Protein AF-A0A392N2W0-F1 (afdb_monomer_lite)

pLDDT: mean 87.04, std 12.85, range [48.44, 98.38]

Structure (mmCIF, N/CA/C/O backbone):
data_AF-A0A392N2W0-F1
#
_entry.id   AF-A0A392N2W0-F1
#
loop_
_atom_site.group_PDB
_atom_site.id
_atom_site.type_symbol
_atom_site.label_atom_id
_atom_site.label_alt_id
_atom_site.label_comp_id
_atom_site.label_asym_id
_atom_site.label_entity_id
_atom_site.label_seq_id
_atom_site.pdbx_PDB_ins_code
_atom_site.Cartn_x
_atom_site.Cartn_y
_atom_site.Cartn_z
_atom_site.occupancy
_atom_site.B_iso_or_equiv
_atom_site.auth_seq_id
_atom_site.auth_comp_id
_atom_site.auth_asym_id
_atom_site.auth_atom_id
_atom_site.pdbx_PDB_model_num
ATOM 1 N N . MET A 1 1 ? -2.115 15.870 -36.170 1.00 48.44 1 MET A N 1
ATOM 2 C CA . MET A 1 1 ? -1.360 15.542 -34.942 1.00 48.44 1 MET A CA 1
ATOM 3 C C . MET A 1 1 ? -0.235 16.558 -34.839 1.00 48.44 1 MET A C 1
ATOM 5 O O . MET A 1 1 ? 0.629 16.551 -35.703 1.00 48.44 1 MET A O 1
ATOM 9 N N . GLY A 1 2 ? -0.343 17.525 -33.922 1.00 50.25 2 GLY A N 1
ATOM 10 C CA . GLY A 1 2 ? 0.560 18.679 -33.849 1.00 50.25 2 GLY A CA 1
ATOM 11 C C . GLY A 1 2 ? 1.968 18.272 -33.425 1.00 50.25 2 GLY A C 1
ATOM 12 O O . GLY A 1 2 ? 2.238 18.149 -32.236 1.00 50.25 2 GLY A O 1
ATOM 13 N N . GLY A 1 3 ? 2.839 18.042 -34.407 1.00 67.44 3 GLY A N 1
ATOM 14 C CA . GLY A 1 3 ? 4.284 18.001 -34.214 1.00 67.44 3 GLY A CA 1
ATOM 15 C C . GLY A 1 3 ? 4.793 19.420 -33.984 1.00 67.44 3 GLY A C 1
ATOM 16 O O . GLY A 1 3 ? 4.476 20.317 -34.762 1.00 67.44 3 GLY A O 1
ATOM 17 N N . GLY A 1 4 ? 5.525 19.639 -32.893 1.00 61.28 4 GLY A N 1
ATOM 18 C CA . GLY A 1 4 ? 6.042 20.977 -32.595 1.00 61.28 4 GLY A CA 1
ATOM 19 C C . GLY A 1 4 ? 6.626 21.215 -31.205 1.00 61.28 4 GLY A C 1
ATOM 20 O O . GLY A 1 4 ? 6.804 22.369 -30.840 1.00 61.28 4 GLY A O 1
ATOM 21 N N . MET A 1 5 ? 6.933 20.182 -30.417 1.00 61.28 5 MET A N 1
ATOM 22 C CA . MET A 1 5 ? 7.690 20.349 -29.169 1.00 61.28 5 MET A CA 1
ATOM 23 C C . MET A 1 5 ? 8.769 19.273 -29.075 1.00 61.28 5 MET A C 1
ATOM 25 O O . MET A 1 5 ? 8.668 18.324 -28.303 1.00 61.28 5 MET A O 1
ATOM 29 N N . GLU A 1 6 ? 9.797 19.389 -29.913 1.00 66.06 6 GLU A N 1
ATOM 30 C CA . GLU A 1 6 ? 10.979 18.529 -29.837 1.00 66.06 6 GLU A CA 1
ATOM 31 C C . GLU A 1 6 ? 11.880 19.001 -28.691 1.00 66.06 6 GLU A C 1
ATOM 33 O O . GLU A 1 6 ? 12.904 19.651 -28.883 1.00 66.06 6 GLU A O 1
ATOM 38 N N . ALA A 1 7 ? 11.484 18.680 -27.458 1.00 68.06 7 ALA A N 1
ATOM 39 C CA . ALA A 1 7 ? 12.464 18.563 -26.389 1.00 68.06 7 ALA A CA 1
ATOM 40 C C . ALA A 1 7 ? 13.480 17.482 -26.800 1.00 68.06 7 ALA A C 1
ATOM 42 O O . ALA A 1 7 ? 13.095 16.462 -27.378 1.00 68.06 7 ALA A O 1
ATOM 43 N N . ASN A 1 8 ? 14.772 17.6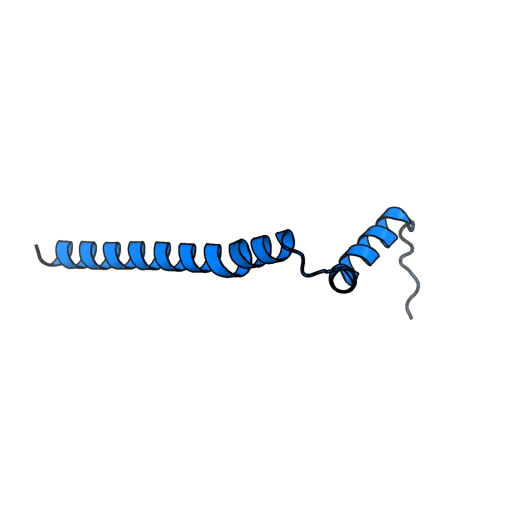98 -26.525 1.00 74.69 8 ASN A N 1
ATOM 44 C CA . ASN A 1 8 ? 15.815 16.713 -26.822 1.00 74.69 8 ASN A CA 1
ATOM 45 C C . ASN A 1 8 ? 15.460 15.374 -26.158 1.00 74.69 8 ASN A C 1
ATOM 47 O O . ASN A 1 8 ? 15.560 15.240 -24.937 1.00 74.69 8 ASN A O 1
ATOM 51 N N . LYS A 1 9 ? 15.030 14.393 -26.961 1.00 77.00 9 LYS A N 1
ATOM 52 C CA . LYS A 1 9 ? 14.599 13.083 -26.465 1.00 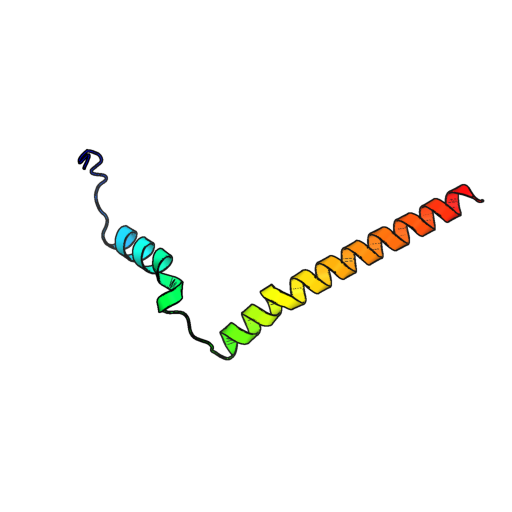77.00 9 LYS A CA 1
ATOM 53 C C . LYS A 1 9 ? 15.783 12.376 -25.821 1.00 77.00 9 LYS A C 1
ATOM 55 O O . LYS A 1 9 ? 16.745 12.012 -26.495 1.00 77.00 9 LYS A O 1
ATOM 60 N N . ASN A 1 10 ? 15.709 12.174 -24.511 1.00 87.38 10 ASN A N 1
ATOM 61 C CA . ASN A 1 10 ? 16.687 11.384 -23.782 1.00 87.38 10 ASN A CA 1
ATOM 62 C C . ASN A 1 10 ? 16.126 9.979 -23.588 1.00 87.38 10 ASN A C 1
ATOM 64 O O . ASN A 1 10 ? 15.179 9.791 -22.827 1.00 87.38 10 ASN A O 1
ATOM 68 N N . LYS A 1 11 ? 16.752 8.993 -24.237 1.00 90.62 11 LYS A N 1
ATOM 69 C CA . LYS A 1 11 ? 16.352 7.584 -24.160 1.00 90.62 11 LYS A CA 1
ATOM 70 C C . LYS A 1 11 ? 16.128 7.109 -22.719 1.00 90.62 11 LYS A C 1
ATOM 72 O O . LYS A 1 11 ? 15.143 6.438 -22.456 1.00 90.62 11 LYS A O 1
ATOM 77 N N . PHE A 1 12 ? 16.993 7.488 -21.778 1.00 93.25 12 PHE A N 1
ATOM 78 C CA . PHE A 1 12 ? 16.868 7.050 -20.385 1.00 93.25 12 PHE A CA 1
ATOM 79 C C . PHE A 1 12 ? 15.637 7.636 -19.683 1.00 93.25 12 PHE A C 1
ATOM 81 O O . PHE A 1 12 ? 15.072 6.988 -18.806 1.00 93.25 12 PHE A O 1
ATOM 88 N N . ILE A 1 13 ? 15.218 8.846 -20.063 1.00 90.56 13 ILE A N 1
ATOM 89 C CA . ILE A 1 13 ? 14.024 9.499 -19.514 1.00 90.56 13 ILE A CA 1
ATOM 90 C C . ILE A 1 13 ? 12.761 8.865 -20.095 1.00 90.56 13 ILE A C 1
ATOM 92 O O . ILE A 1 13 ? 11.845 8.548 -19.341 1.00 90.56 13 ILE A O 1
ATOM 96 N N . GLU A 1 14 ? 12.746 8.626 -21.406 1.00 90.44 14 GLU A N 1
ATOM 97 C CA . GLU A 1 14 ? 11.630 7.969 -22.094 1.00 90.44 14 GLU A CA 1
ATOM 98 C C . GLU A 1 14 ? 11.438 6.526 -21.599 1.00 90.44 14 GLU A C 1
ATOM 100 O O . GLU A 1 14 ? 10.325 6.134 -21.250 1.00 90.44 14 GLU A O 1
ATOM 105 N N . ASP A 1 15 ? 12.524 5.753 -21.478 1.00 92.75 15 ASP A N 1
ATOM 106 C CA . ASP A 1 15 ? 12.486 4.375 -20.971 1.00 92.75 15 ASP A CA 1
ATOM 107 C C . ASP A 1 15 ? 12.010 4.340 -19.506 1.00 92.75 15 ASP A C 1
ATOM 109 O O . ASP A 1 15 ? 11.212 3.482 -19.123 1.00 92.75 15 ASP A O 1
ATOM 113 N N . TRP A 1 16 ? 12.455 5.292 -18.674 1.00 92.69 16 TRP A N 1
ATOM 114 C CA . TRP A 1 16 ? 12.013 5.400 -17.281 1.00 92.69 16 TRP A CA 1
ATOM 115 C C . TRP A 1 16 ? 10.534 5.781 -17.160 1.00 92.69 16 TRP A C 1
ATOM 117 O O . TRP A 1 16 ? 9.818 5.187 -16.350 1.00 92.69 16 TRP A O 1
ATOM 127 N N . GLY A 1 17 ? 10.067 6.741 -17.964 1.00 92.50 17 GLY A N 1
ATOM 128 C CA . GLY A 1 17 ? 8.654 7.117 -18.036 1.00 92.50 17 GLY A CA 1
ATOM 129 C C . GLY A 1 17 ? 7.792 5.933 -18.469 1.00 92.50 17 GLY A C 1
ATOM 130 O O . GLY A 1 17 ? 6.875 5.541 -17.750 1.00 92.50 17 GLY A O 1
ATOM 131 N N . THR A 1 18 ? 8.190 5.273 -19.558 1.00 93.00 18 THR A N 1
ATOM 132 C CA . THR A 1 18 ? 7.520 4.078 -20.088 1.00 93.00 18 THR A CA 1
ATOM 133 C C . THR A 1 18 ? 7.455 2.959 -19.047 1.00 93.00 18 THR A C 1
ATOM 135 O O . THR A 1 18 ? 6.415 2.323 -18.882 1.00 93.00 18 THR A O 1
ATOM 138 N N . ALA A 1 19 ? 8.537 2.713 -18.302 1.00 93.38 19 ALA A N 1
ATOM 139 C CA . ALA A 1 19 ? 8.549 1.690 -17.260 1.00 93.38 19 ALA A CA 1
ATOM 140 C C . ALA A 1 19 ? 7.577 2.007 -16.114 1.00 93.38 19 ALA A C 1
ATOM 142 O O . ALA A 1 19 ? 6.965 1.087 -15.574 1.00 93.38 19 ALA A O 1
ATOM 143 N N . ARG A 1 20 ? 7.422 3.287 -15.748 1.00 94.12 20 ARG A N 1
ATOM 144 C CA . ARG A 1 20 ? 6.502 3.736 -14.690 1.00 94.12 20 ARG A CA 1
ATOM 145 C C . ARG A 1 20 ? 5.042 3.639 -15.097 1.00 94.12 20 ARG A C 1
AT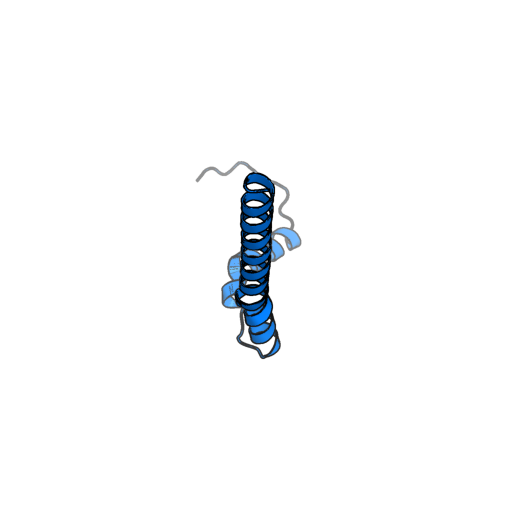OM 147 O O . ARG A 1 20 ? 4.227 3.225 -14.279 1.00 94.12 20 ARG A O 1
ATOM 154 N N . GLU A 1 21 ? 4.740 4.025 -16.329 1.00 95.06 21 GLU A N 1
ATOM 155 C CA . GLU A 1 21 ? 3.387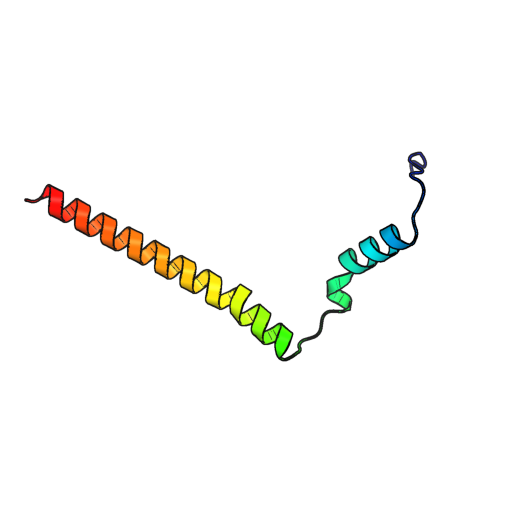 3.959 -16.886 1.00 95.06 21 GLU A CA 1
ATOM 156 C C . GLU A 1 21 ? 2.886 2.522 -17.048 1.00 95.06 21 GLU A C 1
ATOM 158 O O . GLU A 1 21 ? 1.686 2.319 -17.096 1.00 95.06 21 GLU A O 1
ATOM 163 N N . ASN A 1 22 ? 3.7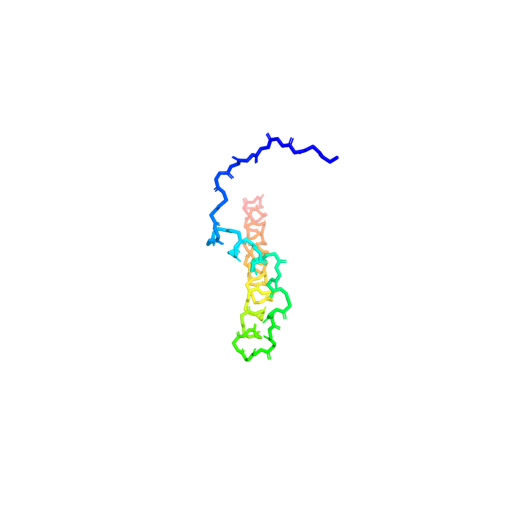98 1.543 -17.093 1.00 95.00 22 ASN A N 1
ATOM 164 C CA . ASN A 1 22 ? 3.496 0.125 -17.298 1.00 95.00 22 ASN A CA 1
ATOM 165 C C . ASN A 1 22 ? 3.911 -0.756 -16.099 1.00 95.00 22 ASN A C 1
ATOM 167 O O . ASN A 1 22 ? 4.211 -1.951 -16.249 1.00 95.00 22 ASN A O 1
ATOM 171 N N . LEU A 1 23 ? 3.999 -0.177 -14.898 1.00 93.00 23 LEU A N 1
ATOM 172 C CA . LEU A 1 23 ? 4.423 -0.889 -13.685 1.00 93.00 23 LEU A CA 1
ATOM 173 C C . LEU A 1 23 ? 3.500 -2.068 -13.349 1.00 93.00 23 LEU A C 1
ATOM 175 O O . LEU A 1 23 ? 3.966 -3.098 -12.853 1.00 93.00 23 LEU A O 1
ATOM 179 N N . GLU A 1 24 ? 2.210 -1.943 -13.641 1.00 92.69 24 GLU A N 1
ATOM 180 C CA . GLU A 1 24 ? 1.176 -2.943 -13.386 1.00 92.69 24 GLU A CA 1
ATOM 181 C C . GLU A 1 24 ? 1.412 -4.249 -14.148 1.00 92.69 24 GLU A C 1
ATOM 183 O O . GLU A 1 24 ? 1.166 -5.324 -13.602 1.00 92.69 24 GLU A O 1
ATOM 188 N N . HIS A 1 25 ? 1.971 -4.181 -15.359 1.00 94.50 25 HIS A N 1
ATOM 189 C CA . HIS A 1 25 ? 2.289 -5.365 -16.160 1.00 94.50 25 HIS A CA 1
ATOM 190 C C . HIS A 1 25 ? 3.451 -6.171 -15.569 1.00 94.50 25 HIS A C 1
ATOM 192 O O . HIS A 1 25 ? 3.549 -7.380 -15.775 1.00 94.50 25 HIS A O 1
ATOM 198 N N . ASN A 1 26 ? 4.318 -5.508 -14.803 1.00 90.38 26 ASN A N 1
ATOM 199 C CA . ASN A 1 26 ? 5.483 -6.112 -14.163 1.00 90.38 26 ASN A CA 1
ATOM 200 C C . ASN A 1 26 ? 5.214 -6.511 -12.703 1.00 90.38 26 ASN A C 1
ATOM 202 O O . ASN A 1 26 ? 6.061 -7.141 -12.057 1.00 90.38 26 ASN A O 1
ATOM 206 N N . PHE A 1 27 ? 4.049 -6.154 -12.156 1.00 93.81 27 PHE A N 1
ATOM 207 C CA . PHE A 1 27 ? 3.706 -6.455 -10.776 1.00 93.81 27 PHE A CA 1
ATOM 208 C C . PHE A 1 27 ? 3.497 -7.959 -10.560 1.00 93.81 27 PHE A C 1
ATOM 210 O O . PHE A 1 27 ? 2.889 -8.665 -11.362 1.00 93.81 27 PHE A O 1
ATOM 217 N N . ARG A 1 28 ? 3.986 -8.466 -9.421 1.00 95.50 28 ARG A N 1
ATOM 218 C CA . ARG A 1 28 ? 3.844 -9.877 -9.035 1.00 95.50 28 ARG A CA 1
ATOM 219 C C . ARG A 1 28 ? 3.446 -10.011 -7.574 1.00 95.50 28 ARG A C 1
ATOM 221 O O . ARG A 1 28 ? 3.991 -9.330 -6.704 1.00 95.50 28 ARG A O 1
ATOM 228 N N . TRP A 1 29 ? 2.569 -10.965 -7.285 1.00 96.38 29 TRP A N 1
ATOM 229 C CA . TRP A 1 29 ? 2.205 -11.337 -5.919 1.00 96.38 29 TRP A CA 1
ATOM 230 C C . TRP A 1 29 ? 3.308 -12.171 -5.269 1.00 96.38 29 TRP A C 1
ATOM 232 O O . TRP A 1 29 ? 3.297 -13.398 -5.272 1.00 96.38 29 TRP A O 1
ATOM 242 N N . THR A 1 30 ? 4.300 -11.479 -4.723 1.00 97.12 30 THR A N 1
ATOM 243 C CA . THR A 1 30 ? 5.355 -12.078 -3.903 1.00 97.12 30 THR A CA 1
ATOM 244 C C . THR A 1 30 ? 5.013 -11.937 -2.423 1.00 97.12 30 THR A C 1
ATOM 246 O O . THR A 1 30 ? 4.221 -11.077 -2.039 1.00 97.12 30 THR A O 1
ATOM 249 N N . ARG A 1 31 ? 5.660 -12.727 -1.556 1.00 97.88 31 ARG A N 1
ATOM 250 C CA . ARG A 1 31 ? 5.501 -12.588 -0.095 1.00 97.88 31 ARG A CA 1
ATOM 251 C C . ARG A 1 31 ? 5.814 -11.167 0.386 1.00 97.88 31 ARG A C 1
ATOM 253 O O . ARG A 1 31 ? 5.097 -10.634 1.224 1.00 97.88 31 ARG A O 1
ATOM 260 N N . ARG A 1 32 ? 6.850 -10.537 -0.183 1.00 97.56 32 ARG A N 1
ATOM 261 C CA . ARG A 1 32 ? 7.217 -9.147 0.123 1.00 97.56 32 ARG A CA 1
ATOM 262 C C . ARG A 1 32 ? 6.116 -8.172 -0.292 1.00 97.56 32 ARG A C 1
ATOM 264 O O . ARG A 1 32 ? 5.749 -7.316 0.503 1.00 97.56 32 ARG A O 1
ATOM 271 N N . ASN A 1 33 ? 5.574 -8.316 -1.500 1.00 96.62 33 ASN A N 1
ATOM 272 C CA . ASN A 1 33 ? 4.534 -7.415 -2.000 1.00 96.62 33 ASN A CA 1
ATOM 273 C C . ASN A 1 33 ? 3.226 -7.586 -1.223 1.00 96.62 33 ASN A C 1
ATOM 275 O O . ASN A 1 33 ? 2.603 -6.592 -0.872 1.00 96.62 33 ASN A O 1
ATOM 279 N N . LEU A 1 34 ? 2.857 -8.821 -0.872 1.00 97.81 34 LEU A N 1
ATOM 280 C CA . LEU A 1 34 ? 1.715 -9.098 0.003 1.00 97.81 34 LEU A CA 1
ATOM 281 C C . LEU A 1 34 ? 1.878 -8.440 1.379 1.00 97.81 34 LEU A C 1
ATOM 283 O O . LEU A 1 34 ? 0.936 -7.829 1.874 1.00 97.81 34 LEU A O 1
ATOM 287 N N . LEU A 1 35 ? 3.073 -8.509 1.974 1.00 98.00 35 LEU A N 1
ATOM 288 C CA . LEU A 1 35 ? 3.361 -7.854 3.251 1.00 98.00 35 LEU A CA 1
ATOM 289 C C . LEU A 1 35 ? 3.255 -6.326 3.144 1.00 98.00 35 LEU A C 1
ATOM 291 O O . LEU A 1 35 ? 2.646 -5.697 4.005 1.00 98.00 35 LEU A O 1
ATOM 295 N N . LEU A 1 36 ? 3.788 -5.730 2.075 1.00 97.94 36 LEU A N 1
ATOM 296 C CA . LEU A 1 36 ? 3.683 -4.286 1.840 1.00 97.94 36 LEU A CA 1
ATOM 297 C C . LEU A 1 36 ? 2.229 -3.842 1.643 1.00 97.94 36 LEU A C 1
ATOM 299 O O . LEU A 1 36 ? 1.806 -2.868 2.263 1.00 97.94 36 LEU A O 1
ATOM 303 N N . VAL A 1 37 ? 1.455 -4.578 0.842 1.00 97.38 37 VAL A N 1
ATOM 304 C CA . VAL A 1 37 ? 0.023 -4.314 0.639 1.00 97.38 37 VAL A CA 1
ATOM 305 C C . VAL A 1 37 ? -0.747 -4.459 1.952 1.00 97.38 37 VAL A C 1
ATOM 307 O O . VAL A 1 37 ? -1.575 -3.611 2.260 1.00 97.38 37 VAL A O 1
ATOM 310 N N . GLY A 1 38 ? -0.453 -5.471 2.771 1.00 98.06 38 GLY A N 1
ATOM 311 C CA . GLY A 1 38 ? -1.099 -5.639 4.075 1.00 98.06 38 GLY A CA 1
ATOM 312 C C . GLY A 1 38 ? -0.781 -4.505 5.054 1.00 98.06 38 GLY A C 1
ATOM 313 O O . GLY A 1 38 ? -1.679 -3.985 5.714 1.00 98.06 38 GLY A O 1
ATOM 314 N N . ILE A 1 39 ? 0.481 -4.073 5.129 1.00 98.31 39 ILE A N 1
ATOM 315 C CA . ILE A 1 39 ? 0.881 -2.985 6.030 1.00 98.31 39 ILE A CA 1
ATOM 316 C C . ILE A 1 39 ? 0.279 -1.656 5.572 1.00 98.31 39 ILE A C 1
ATOM 318 O O . ILE A 1 39 ? -0.427 -1.006 6.341 1.00 98.31 39 ILE A O 1
ATOM 322 N N . PHE A 1 40 ? 0.538 -1.250 4.330 1.00 98.12 40 PHE A N 1
ATOM 323 C CA . PHE A 1 40 ? 0.167 0.086 3.861 1.00 98.12 40 PHE A CA 1
ATOM 324 C C . PHE A 1 40 ? -1.280 0.179 3.377 1.00 98.12 40 PHE A C 1
ATOM 326 O O . PHE A 1 40 ? -1.893 1.232 3.515 1.00 98.12 40 PHE A O 1
ATOM 333 N N . GLY A 1 41 ? -1.847 -0.908 2.852 1.00 97.12 41 GLY A N 1
ATOM 334 C CA . GLY A 1 41 ? -3.237 -0.951 2.399 1.00 97.12 41 GLY A CA 1
ATOM 335 C C . GLY A 1 41 ? -4.249 -1.221 3.513 1.00 97.12 41 GLY A C 1
ATOM 336 O O . GLY A 1 41 ? -5.405 -0.841 3.365 1.00 97.12 41 GLY A O 1
ATOM 337 N N . ILE A 1 42 ? -3.842 -1.855 4.625 1.00 97.19 42 ILE A N 1
ATOM 338 C CA . ILE A 1 42 ? -4.767 -2.244 5.706 1.00 97.19 42 ILE A CA 1
ATOM 339 C C . ILE A 1 42 ? -4.299 -1.732 7.068 1.00 97.19 42 ILE A C 1
ATOM 341 O O . ILE A 1 42 ? -5.006 -0.952 7.706 1.00 97.19 42 ILE A O 1
ATOM 345 N N . ALA A 1 43 ? -3.127 -2.167 7.538 1.00 98.06 43 ALA A N 1
ATOM 346 C CA . ALA A 1 43 ? -2.726 -1.941 8.925 1.00 98.06 43 ALA A CA 1
ATOM 347 C C . ALA A 1 43 ? -2.596 -0.448 9.259 1.00 98.06 43 ALA A C 1
ATOM 349 O O . ALA A 1 43 ? -3.174 0.010 10.243 1.00 98.06 43 ALA A O 1
ATOM 350 N N . VAL A 1 44 ? -1.886 0.319 8.426 1.00 98.38 44 VAL A N 1
ATOM 351 C CA . VAL A 1 44 ? -1.672 1.757 8.639 1.00 98.38 44 VAL A CA 1
ATOM 352 C C . VAL A 1 44 ? -3.001 2.532 8.641 1.00 98.38 44 VAL A C 1
ATOM 354 O O . VAL A 1 44 ? -3.270 3.180 9.653 1.00 98.38 44 VAL A O 1
ATOM 357 N N . PRO A 1 45 ? -3.879 2.438 7.618 1.00 98.06 45 PRO A N 1
ATOM 358 C CA . PRO A 1 45 ? -5.174 3.124 7.642 1.00 98.06 45 PRO A CA 1
ATOM 359 C C . PRO A 1 45 ? -6.034 2.786 8.867 1.00 98.06 45 PRO A C 1
ATOM 361 O O . PRO A 1 45 ? -6.617 3.680 9.481 1.00 98.06 45 PRO A O 1
ATOM 364 N N . VAL A 1 46 ? -6.082 1.510 9.268 1.00 98.19 46 VAL A N 1
ATOM 365 C CA . VAL A 1 46 ? -6.868 1.071 10.433 1.00 98.19 46 VAL A CA 1
ATOM 366 C C . VAL A 1 46 ? -6.314 1.650 11.732 1.00 98.19 46 VAL A C 1
ATOM 368 O O . VAL A 1 46 ? -7.087 2.104 12.579 1.00 98.19 46 VAL A O 1
ATOM 371 N N . LEU A 1 47 ? -4.993 1.633 11.911 1.00 97.62 47 LEU A N 1
ATOM 372 C CA . LEU A 1 47 ? -4.357 2.177 13.109 1.00 97.62 47 LEU A CA 1
ATOM 373 C C . LEU A 1 47 ? -4.551 3.691 13.206 1.00 97.62 47 LEU A C 1
ATOM 375 O O . LEU A 1 47 ? -4.905 4.178 14.278 1.00 97.62 47 LEU A O 1
ATOM 379 N N . VAL A 1 48 ? -4.399 4.413 12.093 1.00 97.62 48 VAL A N 1
ATOM 380 C CA . VAL A 1 48 ? -4.646 5.862 12.031 1.00 97.62 48 VAL A CA 1
ATOM 381 C C . VAL A 1 48 ? -6.095 6.173 12.402 1.00 97.62 48 VAL A C 1
ATOM 383 O O . VAL A 1 48 ? -6.334 6.988 13.291 1.00 97.62 48 VAL A O 1
ATOM 386 N N . TYR A 1 49 ? -7.063 5.476 11.798 1.00 96.88 49 TYR A N 1
ATOM 387 C CA . TYR A 1 49 ? -8.479 5.664 12.117 1.00 96.88 49 TYR A CA 1
ATOM 388 C C . TYR A 1 49 ? -8.767 5.426 13.605 1.00 96.88 49 TYR A C 1
ATOM 390 O O . TYR A 1 49 ? -9.371 6.268 14.269 1.00 96.88 49 TYR A O 1
ATOM 398 N N . LYS A 1 50 ? -8.294 4.303 14.158 1.00 95.44 50 LYS A N 1
ATOM 399 C CA . LYS A 1 50 ? -8.498 3.980 15.577 1.00 95.44 50 LYS A CA 1
ATOM 400 C C . LYS A 1 50 ? -7.837 4.994 16.511 1.00 95.44 50 LYS A C 1
ATOM 402 O O . LYS A 1 50 ? -8.419 5.306 17.548 1.00 95.44 50 LYS A O 1
ATOM 407 N N . GLY A 1 51 ? -6.655 5.499 16.156 1.00 95.00 51 GLY A N 1
ATOM 408 C CA . GLY A 1 51 ? -5.959 6.542 16.911 1.00 95.00 51 GLY A CA 1
ATOM 409 C C . GLY A 1 51 ? -6.786 7.822 16.990 1.00 95.00 51 GLY A C 1
ATOM 410 O O . GLY A 1 51 ? -7.134 8.259 18.086 1.00 95.00 51 GLY A O 1
ATOM 411 N N . ILE A 1 52 ? -7.203 8.341 15.832 1.00 95.69 52 ILE A N 1
ATOM 412 C CA . ILE A 1 52 ? -7.995 9.577 15.735 1.00 95.69 52 ILE A CA 1
ATOM 413 C C . ILE A 1 52 ? -9.325 9.442 16.481 1.00 95.69 52 ILE A C 1
ATOM 415 O O . ILE A 1 52 ? -9.681 10.311 17.274 1.00 95.69 52 ILE A O 1
ATOM 419 N N . VAL A 1 53 ? -10.062 8.347 16.271 1.00 94.69 53 VAL A N 1
ATOM 420 C CA . VAL A 1 53 ? -11.363 8.139 16.930 1.00 94.69 53 VAL A CA 1
ATOM 421 C C . VAL A 1 53 ? -11.213 8.080 18.449 1.00 94.69 53 VAL A C 1
ATOM 423 O O . VAL A 1 53 ? -12.035 8.652 19.170 1.00 94.69 53 VAL A O 1
ATOM 426 N N . LYS A 1 54 ? -10.165 7.419 18.952 1.00 92.69 54 LYS A N 1
ATOM 427 C CA . LYS A 1 54 ? -9.891 7.359 20.391 1.00 92.69 54 LYS A CA 1
ATOM 428 C C . LYS A 1 54 ? -9.590 8.749 20.952 1.00 92.69 54 LYS A C 1
ATOM 430 O O . LYS A 1 54 ? -10.183 9.117 21.963 1.00 92.69 54 LYS A O 1
ATOM 435 N N . GLU A 1 55 ? -8.710 9.511 20.307 1.00 87.81 55 GLU A N 1
ATOM 436 C CA . GLU A 1 55 ? -8.370 10.877 20.726 1.00 87.81 55 GLU A CA 1
ATOM 437 C C . GLU A 1 55 ? -9.600 11.787 20.732 1.00 87.81 55 GLU A C 1
ATOM 439 O O . GLU A 1 55 ? -9.877 12.454 21.729 1.00 87.81 55 GLU A O 1
ATOM 444 N N . PHE A 1 56 ? -10.393 11.740 19.663 1.00 86.19 56 PHE A N 1
ATOM 445 C CA . PHE A 1 56 ? -11.627 12.508 19.553 1.00 86.19 56 PHE A CA 1
ATOM 446 C C . PHE A 1 56 ? -12.638 12.143 20.651 1.00 86.19 56 PHE A C 1
ATOM 448 O O . PHE A 1 56 ? -13.208 13.026 21.289 1.00 86.19 56 PHE A O 1
ATOM 455 N N . SER A 1 57 ? -12.823 10.850 20.935 1.00 83.56 57 SER A N 1
ATOM 456 C CA . SER A 1 57 ? -13.753 10.389 21.979 1.00 83.56 57 SER A CA 1
ATOM 457 C C . SER A 1 57 ? -13.323 10.839 23.378 1.00 83.56 57 SER A C 1
ATOM 459 O O . SER A 1 57 ? -14.151 11.293 24.167 1.00 83.56 57 SER A O 1
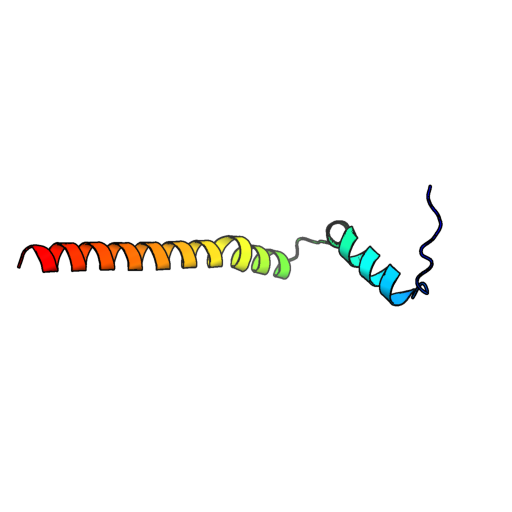ATOM 461 N N . VAL A 1 58 ? -12.024 10.755 23.685 1.00 83.12 58 VAL A N 1
ATOM 462 C CA . VAL A 1 58 ? -11.473 11.207 24.973 1.00 83.12 58 VAL A CA 1
ATOM 463 C C . VAL A 1 58 ? -11.637 12.719 25.132 1.00 83.12 58 VAL A C 1
ATOM 465 O O . VAL A 1 58 ? -12.067 13.178 26.190 1.00 83.12 58 VAL A O 1
ATOM 468 N N . LEU A 1 59 ? -11.364 13.491 24.076 1.00 78.31 59 LEU A N 1
ATOM 469 C CA . LEU A 1 59 ? -11.515 14.945 24.080 1.00 78.31 59 LEU A CA 1
ATOM 470 C C . LEU A 1 59 ? -12.975 15.376 24.306 1.00 78.31 59 LEU A C 1
ATOM 472 O O . LEU A 1 59 ? -13.231 16.311 25.066 1.00 78.31 59 LEU A O 1
ATOM 476 N N . VAL A 1 60 ? -13.941 14.700 23.680 1.00 78.31 60 VAL A N 1
ATOM 477 C CA . VAL A 1 60 ? -15.373 14.989 23.870 1.00 78.31 60 VAL A CA 1
ATOM 478 C C . VAL A 1 60 ? -15.811 14.698 25.306 1.00 78.31 60 VAL A C 1
ATOM 480 O O . VAL A 1 60 ? -16.468 15.541 25.915 1.00 78.31 60 VAL A O 1
ATOM 483 N N . ILE A 1 61 ? -15.420 13.552 25.874 1.00 76.12 61 ILE A N 1
ATOM 484 C CA . ILE A 1 61 ? -15.785 13.182 27.253 1.00 76.12 61 ILE A CA 1
ATOM 485 C C . ILE A 1 61 ? -15.167 14.153 28.262 1.00 76.12 61 ILE A C 1
ATOM 487 O O . ILE A 1 61 ? -15.861 14.618 29.164 1.00 76.12 61 ILE A O 1
ATOM 491 N N . PHE A 1 62 ? -13.889 14.498 28.097 1.00 77.56 62 PHE A N 1
ATOM 492 C CA . PHE A 1 62 ? -13.210 15.449 28.976 1.00 77.56 62 PHE A CA 1
ATOM 493 C C . PHE A 1 62 ? -13.885 16.829 28.957 1.00 77.56 62 PHE A C 1
ATOM 495 O O . PHE A 1 62 ? -14.181 17.390 30.012 1.00 77.56 62 PHE A O 1
ATOM 502 N N . ASN A 1 63 ? -14.206 17.350 27.768 1.00 74.62 63 ASN A N 1
ATOM 503 C CA . ASN A 1 63 ? -14.920 18.622 27.637 1.00 74.62 63 ASN A CA 1
ATOM 504 C C . ASN A 1 63 ? -16.351 18.563 28.189 1.00 74.62 63 ASN A C 1
ATOM 506 O O . ASN A 1 63 ? -16.826 19.546 28.755 1.00 74.62 63 ASN A O 1
ATOM 510 N N . ALA A 1 64 ? -17.042 17.431 28.034 1.00 75.38 64 ALA A N 1
ATOM 511 C CA . ALA A 1 64 ? -18.372 17.237 28.601 1.00 75.38 64 ALA A CA 1
ATOM 512 C C . ALA A 1 64 ? -18.330 17.228 30.137 1.00 75.38 64 ALA A C 1
ATOM 514 O O . ALA A 1 64 ? -19.150 17.885 30.771 1.00 75.38 64 ALA A O 1
ATOM 515 N N . PHE A 1 65 ? -17.345 16.550 30.734 1.00 72.62 65 PHE A N 1
ATOM 516 C CA . PHE A 1 65 ? -17.165 16.504 32.186 1.00 72.62 65 PHE A CA 1
ATOM 517 C C . PHE A 1 65 ? -16.784 17.875 32.765 1.00 72.62 65 PHE A C 1
ATOM 519 O O . PHE A 1 65 ? -17.401 18.325 33.726 1.00 72.62 65 PHE A O 1
ATOM 526 N N . SER A 1 66 ? -15.852 18.592 32.126 1.00 73.12 66 SER A N 1
ATOM 527 C CA . SER A 1 66 ? -15.426 19.937 32.548 1.00 73.12 66 SER A CA 1
ATOM 528 C C . SER A 1 66 ? -16.532 20.999 32.482 1.00 73.12 66 SER A C 1
ATOM 530 O O . SER A 1 66 ? -16.355 22.079 33.036 1.00 73.12 66 SER A O 1
ATOM 532 N N . ARG A 1 67 ? -17.640 20.743 31.775 1.00 70.75 67 ARG A N 1
ATOM 533 C CA . ARG A 1 67 ? -18.799 21.649 31.719 1.00 70.75 67 ARG A CA 1
ATOM 534 C C . ARG A 1 67 ? -19.857 21.365 32.790 1.00 70.75 67 ARG A C 1
ATOM 536 O O . ARG A 1 67 ? -20.782 22.160 32.916 1.00 70.75 67 ARG A O 1
ATOM 543 N N . ILE A 1 68 ? -19.765 20.234 33.493 1.00 72.19 68 ILE A N 1
ATOM 544 C CA . ILE A 1 68 ? -20.754 19.784 34.488 1.00 72.19 68 ILE A CA 1
ATOM 545 C C . ILE A 1 68 ? -20.250 20.004 35.931 1.00 72.19 68 ILE A C 1
ATOM 547 O O . ILE A 1 68 ? -21.074 20.077 36.840 1.00 72.19 68 ILE A O 1
ATOM 551 N N . SER A 1 69 ? -18.933 20.134 36.144 1.00 57.41 69 SER A N 1
ATOM 552 C CA . SER A 1 69 ? -18.314 20.537 37.424 1.00 57.41 69 SER A CA 1
ATOM 553 C C . SER A 1 69 ? -18.271 22.050 37.599 1.00 57.41 69 SER A C 1
ATOM 555 O O . SER A 1 69 ? -18.543 22.515 38.724 1.00 57.41 69 SER A O 1
#

Radius of gyration: 24.74 Å; chains: 1; bounding box: 38×34×72 Å

Sequence (69 aa):
MGGGMEANKNKFIEDWGTARENLEHNFRWTRRNLLLVGIFGIAVPVLVYKGIVKEFSVLVIFNAFSRIS

Organism: NCBI:txid97028

Foldseek 3Di:
DDDDDPDPDDPVVVVVVVCVVCVVVVDDPDPVVVVVCCVPVPVVVVVVVVVVVVVVVVVVVVVVVVVVD

Secondary structure (DSSP, 8-state):
----------HHHHHHHHHHHTHHHH----HHHHHHHHIIIIIHHHHHHHHHHHHHHHHHHHHHHHTT-